Protein AF-A0A968ZTY9-F1 (afdb_monomer)

Sequence (78 aa):
MQKAPDSIPFEQVTEVLGAIAQGIEKTLNKAKPSKASVELGVEFGLKNGKLVALIARGSGKANLKIALEWERNIPKAE

pLDDT: mean 75.75, std 15.46, range [39.12, 95.19]

Structure (mmCIF, N/CA/C/O backbone):
data_AF-A0A968ZTY9-F1
#
_entry.id   AF-A0A968ZTY9-F1
#
loop_
_atom_site.group_PDB
_atom_site.id
_atom_site.type_symbol
_atom_site.label_atom_id
_atom_site.label_alt_id
_atom_site.label_comp_id
_atom_site.label_asym_id
_atom_site.label_entity_id
_atom_site.label_seq_id
_atom_site.pdbx_PDB_ins_code
_atom_site.Cartn_x
_atom_site.Cartn_y
_atom_site.Cartn_z
_atom_site.occupancy
_atom_site.B_iso_or_equiv
_atom_site.auth_seq_id
_atom_site.auth_comp_id
_atom_site.auth_asym_id
_atom_site.auth_atom_id
_atom_site.pdbx_PDB_model_num
ATOM 1 N N . MET A 1 1 ? -18.777 10.532 34.662 1.00 39.12 1 MET A N 1
ATOM 2 C CA . MET A 1 1 ? -17.407 10.341 34.139 1.00 39.12 1 MET A CA 1
ATOM 3 C C . MET A 1 1 ? -17.534 10.008 32.661 1.00 39.12 1 MET A C 1
ATOM 5 O O . MET A 1 1 ? -18.046 8.947 32.330 1.00 39.12 1 MET A O 1
ATOM 9 N N . GLN A 1 2 ? -17.223 10.958 31.782 1.00 41.03 2 GLN A N 1
ATOM 10 C CA . GLN A 1 2 ? -17.336 10.795 30.331 1.00 41.03 2 GLN A CA 1
ATOM 11 C C . GLN A 1 2 ? -16.085 10.027 29.868 1.00 41.03 2 GLN A C 1
ATOM 13 O O . GLN A 1 2 ? -14.974 10.502 30.095 1.00 41.03 2 GLN A O 1
ATOM 18 N N . LYS A 1 3 ? -16.247 8.800 29.347 1.00 42.00 3 LYS A N 1
ATOM 19 C CA . LYS A 1 3 ? -15.135 7.998 28.805 1.00 42.00 3 LYS A CA 1
ATOM 20 C C . LYS A 1 3 ? -14.444 8.822 27.715 1.00 42.00 3 LYS A C 1
ATOM 22 O O . LYS A 1 3 ? -15.129 9.335 26.831 1.00 42.00 3 LYS A O 1
ATOM 27 N N . ALA A 1 4 ? -13.120 8.952 27.795 1.00 51.50 4 ALA A N 1
ATOM 28 C CA . ALA A 1 4 ? -12.323 9.503 26.705 1.00 51.50 4 ALA A CA 1
ATOM 29 C C . ALA A 1 4 ? -12.691 8.768 25.400 1.00 51.50 4 ALA A C 1
ATOM 31 O O . ALA A 1 4 ? -12.907 7.553 25.461 1.00 51.50 4 ALA A O 1
ATOM 32 N N . PRO A 1 5 ? -12.829 9.469 24.259 1.00 53.00 5 PRO A N 1
ATOM 33 C CA . PRO A 1 5 ? -13.193 8.827 23.003 1.00 53.00 5 PRO A CA 1
ATOM 34 C C . PRO A 1 5 ? -12.198 7.706 22.705 1.00 53.00 5 PRO A C 1
ATOM 36 O O . PRO A 1 5 ? -10.991 7.895 22.859 1.00 53.00 5 PRO A O 1
ATOM 39 N N . ASP A 1 6 ? -12.739 6.542 22.345 1.00 56.22 6 ASP A N 1
ATOM 40 C CA . ASP A 1 6 ? -11.997 5.315 22.082 1.00 56.22 6 ASP A CA 1
ATOM 41 C C . ASP A 1 6 ? -10.783 5.614 21.190 1.00 56.22 6 ASP A C 1
ATOM 43 O O . ASP A 1 6 ? -10.916 6.044 20.042 1.00 56.22 6 ASP A O 1
ATOM 47 N N . SER A 1 7 ? -9.586 5.440 21.750 1.00 63.41 7 SER A N 1
ATOM 48 C CA . SER A 1 7 ? -8.323 5.579 21.031 1.00 63.41 7 SER A CA 1
ATOM 49 C C . SER A 1 7 ? -8.362 4.719 19.771 1.00 63.41 7 SER A C 1
ATOM 51 O O . SER A 1 7 ? -8.696 3.536 19.855 1.00 63.41 7 SER A O 1
ATOM 53 N N . ILE A 1 8 ? -8.007 5.297 18.619 1.00 64.12 8 ILE A N 1
ATOM 54 C CA . ILE A 1 8 ? -7.853 4.548 17.367 1.00 64.12 8 ILE A CA 1
ATOM 55 C C . ILE A 1 8 ? -6.959 3.330 17.659 1.00 64.12 8 ILE A C 1
ATOM 57 O O . ILE A 1 8 ? -5.834 3.525 18.128 1.00 64.12 8 ILE A O 1
ATOM 61 N N . PRO A 1 9 ? -7.429 2.091 17.426 1.00 76.62 9 PRO A N 1
ATOM 62 C CA . PRO A 1 9 ? -6.646 0.899 17.716 1.00 76.62 9 PRO A CA 1
ATOM 63 C C . PRO A 1 9 ? -5.488 0.823 16.719 1.00 76.62 9 PRO A C 1
ATOM 65 O O . PRO A 1 9 ? -5.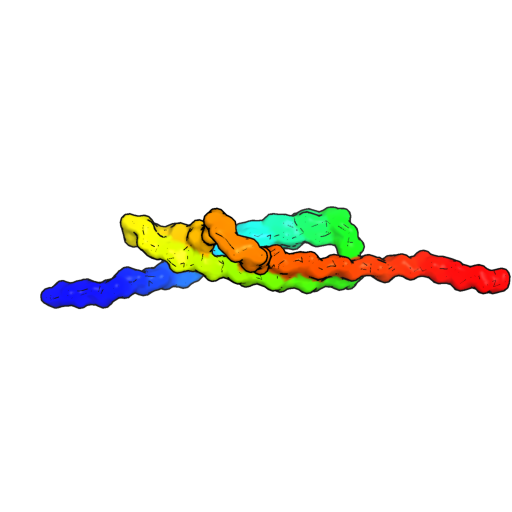648 0.350 15.596 1.00 76.62 9 PRO A O 1
ATOM 68 N N . PHE A 1 10 ? -4.328 1.341 17.122 1.00 80.00 10 PHE A N 1
ATOM 69 C CA . PHE A 1 10 ? -3.145 1.479 16.270 1.00 80.00 10 PHE A CA 1
ATOM 70 C C . PHE A 1 10 ? -2.709 0.143 15.653 1.00 80.00 10 PHE A C 1
ATOM 72 O O . PHE A 1 10 ? -2.327 0.099 14.490 1.00 80.00 10 PHE A O 1
ATOM 79 N N . GLU A 1 11 ? -2.863 -0.956 16.388 1.00 82.69 11 GLU A N 1
ATOM 80 C CA . GLU A 1 11 ? -2.614 -2.321 15.904 1.00 82.69 11 GLU A CA 1
ATOM 81 C C . GLU A 1 11 ? -3.502 -2.687 14.703 1.00 82.69 11 GLU A C 1
ATOM 83 O O . GLU A 1 11 ? -3.024 -3.218 13.707 1.00 82.69 11 GLU A O 1
ATOM 88 N N . GLN A 1 12 ? -4.786 -2.319 14.728 1.00 80.06 12 GLN A N 1
ATOM 89 C CA . GLN A 1 12 ? -5.684 -2.575 13.595 1.00 80.06 12 GLN A CA 1
ATOM 90 C C . GLN A 1 12 ? -5.326 -1.702 12.383 1.00 80.06 12 GLN A C 1
ATOM 92 O O . GLN A 1 12 ? -5.498 -2.125 11.240 1.00 80.06 12 GLN A O 1
ATOM 97 N N . VAL A 1 13 ? -4.812 -0.484 12.605 1.00 81.88 13 VAL A N 1
ATOM 98 C CA . VAL A 1 13 ? -4.303 0.376 11.522 1.00 81.88 13 VAL A CA 1
ATOM 99 C C . VAL A 1 13 ? -3.116 -0.299 10.833 1.00 81.88 13 VAL A C 1
ATOM 101 O O . VAL A 1 13 ? -3.088 -0.391 9.603 1.00 81.88 13 VAL A O 1
ATOM 104 N N . THR A 1 14 ? -2.137 -0.779 11.604 1.00 84.88 14 THR A N 1
ATOM 105 C CA . THR A 1 14 ? -0.917 -1.383 11.055 1.00 84.88 14 THR A CA 1
ATOM 106 C C . THR A 1 14 ? -1.196 -2.710 10.357 1.00 84.88 14 THR A C 1
ATOM 108 O O . THR A 1 14 ? -0.619 -2.957 9.299 1.00 84.88 14 THR A O 1
ATOM 111 N N . GLU A 1 15 ? -2.128 -3.521 10.864 1.00 85.88 15 GLU A N 1
ATOM 112 C CA . GLU A 1 15 ? -2.594 -4.741 10.193 1.00 85.88 15 GLU A CA 1
ATOM 113 C C . GLU A 1 15 ? -3.170 -4.449 8.801 1.00 85.88 15 GLU A C 1
ATOM 115 O O . GLU A 1 15 ? -2.779 -5.083 7.815 1.00 85.88 15 GLU A O 1
ATOM 120 N N . VAL A 1 16 ? -4.057 -3.453 8.691 1.00 82.69 16 VAL A N 1
ATOM 121 C CA . VAL A 1 16 ? -4.659 -3.060 7.407 1.00 82.69 16 VAL A CA 1
ATOM 122 C C . VAL A 1 16 ? -3.595 -2.546 6.437 1.00 82.69 16 VAL A C 1
ATOM 124 O O . VAL A 1 16 ? -3.573 -2.957 5.274 1.00 82.69 16 VAL A O 1
ATOM 127 N N . LEU A 1 17 ? -2.686 -1.682 6.900 1.00 84.12 17 LEU A N 1
ATOM 128 C CA . LEU A 1 17 ? -1.589 -1.171 6.073 1.00 84.12 17 LEU A CA 1
ATOM 129 C C . LEU A 1 17 ? -0.659 -2.299 5.600 1.00 84.12 17 LEU A C 1
ATOM 131 O O . LEU A 1 17 ? -0.272 -2.318 4.431 1.00 84.12 17 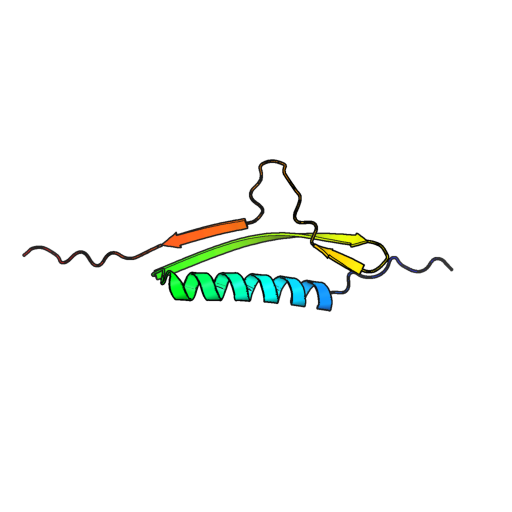LEU A O 1
ATOM 135 N N . GLY A 1 18 ? -0.354 -3.267 6.468 1.00 88.19 18 GLY A N 1
ATOM 136 C CA . GLY A 1 18 ? 0.458 -4.436 6.136 1.00 88.19 18 GLY A CA 1
ATOM 137 C C . GLY A 1 18 ? -0.172 -5.298 5.042 1.00 88.19 18 GLY A C 1
ATOM 138 O O . GLY A 1 18 ? 0.507 -5.674 4.086 1.00 88.19 18 GLY A O 1
ATOM 139 N N . ALA A 1 19 ? -1.480 -5.551 5.121 1.00 87.25 19 ALA A N 1
ATOM 140 C CA . ALA A 1 19 ? -2.198 -6.304 4.095 1.00 87.25 19 ALA A CA 1
ATOM 141 C C . ALA A 1 19 ? -2.165 -5.603 2.723 1.00 87.25 19 ALA A C 1
ATOM 143 O O . ALA A 1 19 ? -1.958 -6.257 1.695 1.00 87.25 19 ALA A O 1
ATOM 144 N N . ILE A 1 20 ? -2.316 -4.272 2.695 1.00 86.19 20 ILE A N 1
ATOM 145 C CA . ILE A 1 20 ? -2.216 -3.482 1.458 1.00 86.19 20 ILE A CA 1
ATOM 146 C C . ILE A 1 20 ? -0.792 -3.556 0.894 1.00 86.19 20 ILE A C 1
ATOM 148 O O . ILE A 1 20 ? -0.617 -3.858 -0.288 1.00 86.19 20 ILE A O 1
ATOM 152 N N . ALA A 1 21 ? 0.222 -3.346 1.738 1.00 88.88 21 ALA A N 1
ATOM 153 C CA . ALA A 1 21 ? 1.625 -3.403 1.338 1.00 88.88 21 ALA A CA 1
ATOM 154 C C . ALA A 1 21 ? 1.996 -4.767 0.731 1.00 88.88 21 ALA A C 1
ATOM 156 O O . ALA A 1 21 ? 2.584 -4.808 -0.348 1.00 88.88 21 ALA A O 1
ATOM 157 N N . GLN A 1 22 ? 1.571 -5.877 1.344 1.00 92.88 22 GLN A N 1
ATOM 158 C CA . GLN A 1 22 ? 1.797 -7.228 0.810 1.00 92.88 22 GLN A CA 1
ATOM 159 C C . GLN A 1 22 ? 1.131 -7.452 -0.557 1.00 92.88 22 GLN A C 1
ATOM 161 O O . GLN A 1 22 ? 1.678 -8.139 -1.421 1.00 92.88 22 GLN A O 1
ATOM 166 N N . GLY A 1 23 ? -0.063 -6.894 -0.780 1.00 90.75 23 GLY A N 1
ATOM 167 C CA . GLY A 1 23 ? -0.739 -6.968 -2.079 1.00 90.75 23 GLY A CA 1
ATOM 168 C C . GLY A 1 23 ? 0.026 -6.223 -3.178 1.00 90.75 23 GLY A C 1
ATOM 169 O O . GLY A 1 23 ? 0.181 -6.727 -4.297 1.00 90.75 23 GLY A O 1
ATOM 170 N N . ILE A 1 24 ? 0.554 -5.046 -2.840 1.00 91.31 24 ILE A N 1
ATOM 171 C CA . ILE A 1 24 ? 1.376 -4.233 -3.738 1.00 91.31 24 ILE A CA 1
ATOM 172 C C . ILE A 1 24 ? 2.696 -4.950 -4.028 1.00 91.31 24 ILE A C 1
ATOM 174 O O . ILE A 1 24 ? 3.033 -5.135 -5.194 1.00 91.31 24 ILE A O 1
ATOM 178 N N . GLU A 1 25 ? 3.386 -5.450 -3.005 1.00 92.62 25 GLU A N 1
ATOM 179 C CA . GLU A 1 25 ? 4.636 -6.205 -3.135 1.00 92.62 25 GLU A CA 1
ATOM 180 C C . GLU A 1 25 ? 4.490 -7.394 -4.098 1.00 92.62 25 GLU A C 1
ATOM 182 O O . GLU A 1 25 ? 5.254 -7.527 -5.055 1.00 92.62 25 GLU A O 1
ATOM 187 N N . LYS A 1 26 ? 3.446 -8.219 -3.926 1.00 95.19 26 LYS A N 1
ATOM 188 C CA . LYS A 1 26 ? 3.149 -9.343 -4.832 1.00 95.19 26 LYS A CA 1
ATOM 189 C C . LYS A 1 26 ? 2.977 -8.900 -6.285 1.00 95.19 26 LYS A C 1
ATOM 191 O O . LYS A 1 26 ? 3.319 -9.652 -7.197 1.00 95.19 26 LYS A O 1
ATOM 196 N N . THR A 1 27 ? 2.432 -7.708 -6.506 1.00 91.19 27 THR A N 1
ATOM 197 C CA . THR A 1 27 ? 2.231 -7.141 -7.845 1.00 91.19 27 THR A CA 1
ATOM 198 C C . THR A 1 27 ? 3.550 -6.637 -8.429 1.00 91.19 27 THR A C 1
ATOM 200 O O . THR A 1 27 ? 3.883 -6.977 -9.565 1.00 91.19 27 THR A O 1
ATOM 203 N N . LEU A 1 28 ? 4.342 -5.904 -7.643 1.00 93.75 28 LEU A N 1
ATOM 204 C CA . LEU A 1 28 ? 5.656 -5.397 -8.048 1.00 93.75 28 LEU A CA 1
ATOM 205 C C . LEU A 1 28 ? 6.627 -6.536 -8.377 1.00 93.75 28 LEU A C 1
ATOM 207 O O . LEU A 1 28 ? 7.287 -6.491 -9.413 1.00 93.75 28 LEU A O 1
ATOM 211 N N . ASN A 1 29 ? 6.630 -7.606 -7.579 1.00 94.00 29 ASN A N 1
ATOM 212 C CA . ASN A 1 29 ? 7.455 -8.795 -7.815 1.00 94.00 29 ASN A CA 1
ATOM 213 C C . ASN A 1 29 ? 7.152 -9.477 -9.159 1.00 94.00 29 ASN A C 1
ATOM 215 O O . ASN A 1 29 ? 8.048 -10.047 -9.783 1.00 94.00 29 ASN A O 1
ATOM 219 N N . LYS A 1 30 ? 5.901 -9.411 -9.631 1.00 95.12 30 LYS A N 1
ATOM 220 C CA . LYS A 1 30 ? 5.507 -9.933 -10.950 1.00 95.12 3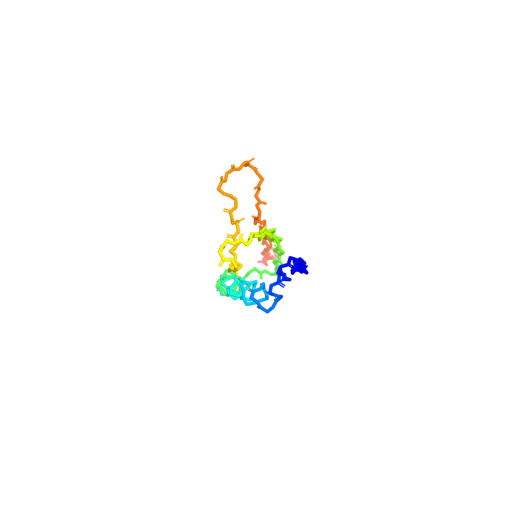0 LYS A CA 1
ATOM 221 C C . LYS A 1 30 ? 5.875 -8.976 -12.081 1.00 95.12 30 LYS A C 1
ATOM 223 O O . LYS A 1 30 ? 6.342 -9.426 -13.120 1.00 95.12 30 LYS A O 1
ATOM 228 N N . ALA A 1 31 ? 5.661 -7.677 -11.879 1.00 93.81 31 ALA A N 1
ATOM 229 C CA . ALA A 1 31 ? 5.912 -6.645 -12.883 1.00 93.81 31 ALA A CA 1
ATOM 230 C C . ALA A 1 31 ? 7.409 -6.341 -13.092 1.00 93.81 31 ALA A C 1
ATOM 232 O O . ALA A 1 31 ? 7.781 -5.812 -14.139 1.00 93.81 31 ALA A O 1
ATOM 233 N N . LYS A 1 32 ? 8.251 -6.672 -12.101 1.00 94.06 32 LYS A N 1
ATOM 234 C CA . LYS A 1 32 ? 9.711 -6.484 -12.089 1.00 94.06 32 LYS A CA 1
ATOM 235 C C . LYS A 1 32 ? 10.163 -5.106 -12.606 1.00 94.06 32 LYS A C 1
ATOM 237 O O . LYS A 1 32 ? 10.958 -5.045 -13.545 1.00 94.06 32 LYS A O 1
ATOM 242 N N . PRO A 1 33 ? 9.646 -4.000 -12.046 1.00 95.19 33 PRO A N 1
ATOM 243 C CA . PRO A 1 33 ? 10.189 -2.685 -12.350 1.00 95.19 33 PRO A CA 1
ATOM 244 C C . PRO A 1 33 ? 11.618 -2.577 -11.807 1.00 95.19 33 PRO A C 1
ATOM 246 O O . PRO A 1 33 ? 11.947 -3.179 -10.784 1.00 95.19 33 PRO A O 1
ATOM 249 N N . SER A 1 34 ? 12.451 -1.773 -12.458 1.00 93.31 34 SER A N 1
ATOM 250 C CA . SER A 1 34 ? 13.772 -1.408 -11.932 1.00 93.31 34 SER A CA 1
ATOM 251 C C . SER A 1 34 ? 13.640 -0.514 -10.698 1.00 93.31 34 SER A C 1
ATOM 253 O O . SER A 1 34 ? 14.461 -0.573 -9.787 1.00 93.31 34 SER A O 1
ATOM 255 N N . LYS A 1 35 ? 12.577 0.299 -10.645 1.00 92.81 35 LYS A N 1
ATOM 256 C CA . LYS A 1 35 ? 12.252 1.162 -9.510 1.00 92.81 35 LYS A CA 1
ATOM 257 C C . LYS A 1 35 ? 10.743 1.338 -9.380 1.00 92.81 35 LYS A C 1
ATOM 259 O O . LYS A 1 35 ? 10.036 1.488 -10.375 1.00 92.81 35 LYS A O 1
ATOM 264 N N . ALA A 1 36 ? 10.254 1.328 -8.145 1.00 92.06 36 ALA A N 1
ATOM 265 C CA . ALA A 1 36 ? 8.849 1.537 -7.827 1.00 92.06 36 ALA A CA 1
ATOM 266 C C . ALA A 1 36 ? 8.704 2.552 -6.689 1.00 92.06 36 ALA A C 1
ATOM 268 O O . ALA A 1 36 ? 9.377 2.441 -5.666 1.00 92.06 36 ALA A O 1
ATOM 269 N N . SER A 1 37 ? 7.790 3.502 -6.860 1.00 91.06 37 SER A N 1
ATOM 270 C CA . SER A 1 37 ? 7.364 4.450 -5.832 1.00 91.06 37 SER A CA 1
ATOM 271 C C . SER A 1 37 ? 5.860 4.317 -5.637 1.00 91.06 37 SER A C 1
ATOM 273 O O . SER A 1 37 ? 5.095 4.348 -6.602 1.00 91.06 37 SER A O 1
ATOM 275 N N . VAL A 1 38 ? 5.430 4.167 -4.388 1.00 86.19 38 VAL A N 1
ATOM 276 C CA . VAL A 1 38 ? 4.028 3.956 -4.022 1.00 86.19 38 VAL A CA 1
ATOM 277 C C . VAL A 1 38 ? 3.650 4.982 -2.968 1.00 86.19 38 VAL A C 1
ATOM 279 O O . VAL A 1 38 ? 4.300 5.081 -1.932 1.00 86.19 38 VAL A O 1
ATOM 282 N N . GLU A 1 39 ? 2.583 5.720 -3.230 1.00 85.19 39 GLU A N 1
ATOM 283 C CA . GLU A 1 39 ? 1.982 6.665 -2.302 1.00 85.19 39 GLU A CA 1
ATOM 284 C C . GLU A 1 39 ? 0.537 6.234 -2.053 1.00 85.19 39 GLU A C 1
ATOM 286 O O . GLU A 1 39 ? -0.252 6.073 -2.989 1.00 85.19 39 GLU A O 1
ATOM 291 N N . LEU A 1 40 ? 0.208 6.004 -0.784 1.00 78.75 40 LEU A N 1
ATOM 292 C CA . LEU A 1 40 ? -1.098 5.534 -0.346 1.00 78.75 40 LEU A CA 1
ATOM 293 C C . LEU A 1 40 ? -1.625 6.469 0.745 1.00 78.75 40 LEU A C 1
ATOM 295 O O . LEU A 1 40 ? -1.065 6.541 1.836 1.00 78.75 40 LEU A O 1
ATOM 299 N N . GLY A 1 41 ? -2.734 7.139 0.458 1.00 76.50 41 GLY A N 1
ATOM 300 C CA . GLY A 1 41 ? -3.562 7.809 1.450 1.00 76.50 41 GLY A CA 1
ATOM 301 C C . GLY A 1 41 ? -4.642 6.854 1.951 1.00 76.50 41 GLY A C 1
ATOM 302 O O . GLY A 1 41 ? -5.429 6.334 1.161 1.00 76.50 41 GLY A O 1
ATOM 303 N N . VAL A 1 42 ? -4.704 6.625 3.263 1.00 74.56 42 VAL A N 1
ATOM 304 C CA . VAL A 1 42 ? -5.788 5.856 3.890 1.00 74.56 42 VAL A CA 1
ATOM 305 C C . VAL A 1 42 ? -6.473 6.726 4.927 1.00 74.56 42 VAL A C 1
ATOM 307 O O . VAL A 1 42 ? -5.831 7.238 5.841 1.00 74.56 42 VAL A O 1
ATOM 310 N N . GLU A 1 43 ? -7.786 6.865 4.794 1.00 75.88 43 GLU A N 1
ATOM 311 C CA . GLU A 1 43 ? -8.626 7.481 5.812 1.00 75.88 43 GLU A CA 1
ATOM 312 C C . GLU A 1 43 ? -9.267 6.384 6.659 1.00 75.88 43 GLU A C 1
ATOM 314 O O . GLU A 1 43 ? -9.751 5.375 6.141 1.00 75.88 43 GLU A O 1
ATOM 319 N N . PHE A 1 44 ? -9.280 6.576 7.974 1.00 74.31 44 PHE A N 1
ATOM 320 C CA . PHE A 1 44 ? -9.884 5.639 8.910 1.00 74.31 44 PHE A CA 1
ATOM 321 C C . PHE A 1 44 ? -11.043 6.306 9.641 1.00 74.31 44 PHE A C 1
ATOM 323 O O . PHE A 1 44 ? -10.936 7.440 10.102 1.00 74.31 44 PHE A O 1
ATOM 330 N N . GLY A 1 45 ? -12.149 5.580 9.765 1.00 71.50 45 GLY A N 1
ATOM 331 C CA . GLY A 1 45 ? -13.291 5.955 10.587 1.00 71.50 45 GLY A CA 1
ATOM 332 C C . GLY A 1 45 ? -13.536 4.926 11.684 1.00 71.50 45 GLY A C 1
ATOM 333 O O . GLY A 1 45 ? -13.198 3.752 11.536 1.00 71.50 45 GLY A O 1
ATOM 334 N N . LEU A 1 46 ? -14.166 5.351 12.776 1.00 73.25 46 LEU A N 1
ATOM 335 C CA . LEU A 1 46 ? -14.686 4.447 13.800 1.00 73.25 46 LEU A CA 1
ATOM 336 C C . LEU A 1 46 ? -16.179 4.224 13.554 1.00 73.25 46 LEU A C 1
ATOM 338 O O . LEU A 1 46 ? -16.966 5.170 13.554 1.00 73.25 46 LEU A O 1
ATOM 342 N N . LYS A 1 47 ? -16.586 2.969 13.351 1.00 71.06 47 LYS A N 1
ATOM 343 C CA . LYS A 1 47 ? -17.994 2.582 13.208 1.00 71.06 47 LYS A CA 1
ATOM 344 C C . LYS A 1 47 ? -18.315 1.483 14.212 1.00 71.06 47 LYS A C 1
ATOM 346 O O . LYS A 1 47 ? -17.741 0.400 14.148 1.00 71.06 47 LYS A O 1
ATOM 351 N N . ASN A 1 48 ? -19.239 1.757 15.135 1.00 75.62 48 ASN A N 1
ATOM 352 C CA . ASN A 1 48 ? -19.617 0.839 16.220 1.00 75.62 48 ASN A CA 1
ATOM 353 C C . ASN A 1 48 ? -18.409 0.355 17.054 1.00 75.62 48 ASN A C 1
ATOM 355 O O . ASN A 1 48 ? -18.310 -0.829 17.367 1.00 75.62 48 ASN A O 1
ATOM 359 N N . GLY A 1 49 ? -17.451 1.245 17.342 1.00 72.44 49 GLY A N 1
ATOM 360 C CA . GLY A 1 49 ? -16.231 0.908 18.092 1.00 72.44 49 GLY A CA 1
ATOM 361 C C . GLY A 1 49 ? -15.200 0.072 17.321 1.00 72.44 49 GLY A C 1
ATOM 362 O O . GLY A 1 49 ? -14.186 -0.314 17.892 1.00 72.44 49 GLY A O 1
ATOM 363 N N . LYS A 1 50 ? -15.430 -0.213 16.032 1.00 66.38 50 LYS A N 1
ATOM 364 C CA . LY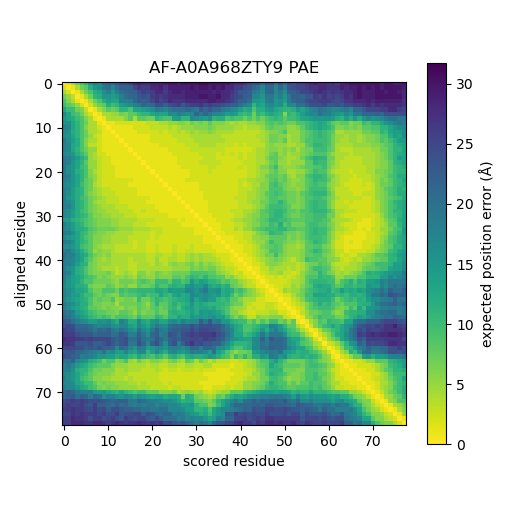S A 1 50 ? -14.464 -0.887 15.155 1.00 66.38 50 LYS A CA 1
ATOM 365 C C . LYS A 1 50 ? -13.819 0.108 14.205 1.00 66.38 50 LYS A C 1
ATOM 367 O O . LYS A 1 50 ? -14.501 0.988 13.672 1.00 66.38 50 LYS A O 1
ATOM 372 N N . LEU A 1 51 ? -12.523 -0.069 13.965 1.00 70.62 51 LEU A N 1
ATOM 373 C CA . LEU A 1 51 ? -11.811 0.670 12.937 1.00 70.62 51 LEU A CA 1
ATOM 374 C C . LEU A 1 51 ? -12.257 0.186 11.555 1.00 70.62 51 LEU A C 1
ATOM 376 O O . LEU A 1 51 ? -12.280 -1.011 11.276 1.00 70.62 51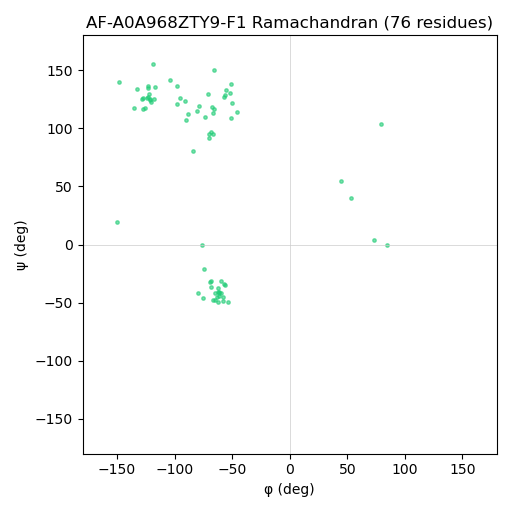 LEU A O 1
ATOM 380 N N . VAL A 1 52 ? -12.615 1.121 10.684 1.00 71.75 52 VAL A N 1
ATOM 381 C CA . VAL A 1 52 ? -12.989 0.847 9.299 1.00 71.75 52 VAL A CA 1
ATOM 382 C C . VAL A 1 52 ? -12.166 1.758 8.402 1.00 71.75 52 VAL A C 1
ATOM 384 O O . VAL A 1 52 ? -12.199 2.978 8.556 1.00 71.75 52 VAL A O 1
ATOM 387 N N . ALA A 1 53 ? -11.444 1.174 7.445 1.00 68.31 53 ALA A N 1
ATOM 388 C CA . ALA A 1 53 ? -10.813 1.947 6.384 1.00 68.31 53 ALA A CA 1
ATOM 389 C C . ALA A 1 53 ? -11.910 2.564 5.502 1.00 68.31 53 ALA A C 1
ATOM 391 O O . ALA A 1 53 ? -12.666 1.861 4.824 1.00 68.31 53 ALA A O 1
ATOM 392 N N . LEU A 1 54 ? -12.016 3.887 5.529 1.00 67.06 54 LEU A N 1
ATOM 393 C CA . LEU A 1 54 ? -12.871 4.657 4.644 1.00 67.06 54 LEU A CA 1
ATOM 394 C C . LEU A 1 54 ? -12.094 4.870 3.349 1.00 67.06 54 LEU A C 1
ATOM 396 O O . LEU A 1 54 ? -11.492 5.912 3.117 1.00 67.06 54 LEU A O 1
ATOM 400 N N . ILE A 1 55 ? -12.088 3.864 2.476 1.00 62.12 55 ILE A N 1
ATOM 401 C CA . ILE A 1 55 ? -11.669 4.092 1.093 1.00 62.12 55 ILE A CA 1
ATOM 402 C C . ILE A 1 55 ? -12.787 4.927 0.466 1.00 62.12 55 ILE A C 1
ATOM 404 O O . ILE A 1 55 ? -13.812 4.385 0.044 1.00 62.12 55 ILE A O 1
ATOM 408 N N . ALA A 1 56 ? -12.636 6.253 0.530 1.00 53.00 56 ALA A N 1
ATOM 409 C CA . ALA A 1 56 ? -13.623 7.221 0.081 1.00 53.00 56 ALA A CA 1
ATOM 410 C C . ALA A 1 56 ? -14.051 6.877 -1.349 1.00 53.00 56 ALA A C 1
ATOM 412 O O . ALA A 1 56 ? -13.285 6.997 -2.308 1.00 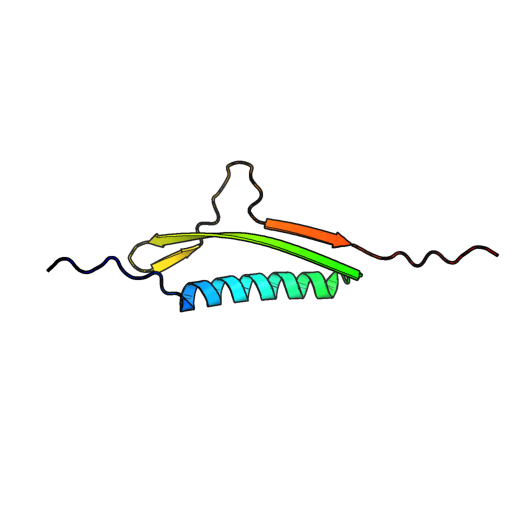53.00 56 ALA A O 1
ATOM 413 N N . ARG A 1 57 ? -15.290 6.399 -1.491 1.00 50.53 57 ARG A N 1
ATOM 414 C CA . ARG A 1 57 ? -15.918 6.224 -2.796 1.00 50.53 57 ARG A CA 1
ATOM 415 C C . ARG A 1 57 ? -16.119 7.615 -3.396 1.00 50.53 57 ARG A C 1
ATOM 417 O O . ARG A 1 57 ? -17.118 8.257 -3.116 1.00 50.53 57 ARG A O 1
ATOM 424 N N . GLY A 1 58 ? -15.170 8.048 -4.220 1.00 51.94 58 GLY A N 1
ATOM 425 C CA . GLY A 1 58 ? -15.365 9.090 -5.225 1.00 51.94 58 GLY A CA 1
ATOM 426 C C . GLY A 1 58 ? -15.349 10.539 -4.727 1.00 51.94 58 GLY A C 1
ATOM 427 O O . GLY A 1 58 ? -16.356 11.067 -4.275 1.00 51.94 58 GLY A O 1
ATOM 428 N N . SER A 1 59 ? -14.235 11.232 -4.970 1.00 44.31 59 SER A N 1
ATOM 429 C CA . SER A 1 59 ? -14.238 12.686 -5.223 1.00 44.31 59 SER A CA 1
ATOM 430 C C . SER A 1 59 ? -13.105 13.156 -6.155 1.00 44.31 59 SER A C 1
ATOM 432 O O . SER A 1 59 ? -12.774 14.336 -6.202 1.00 44.31 59 SER A O 1
ATOM 434 N N . GLY A 1 60 ? -12.510 12.249 -6.943 1.00 44.78 60 GLY A N 1
ATOM 435 C CA . GLY A 1 60 ? -11.571 12.612 -8.018 1.00 44.78 60 GLY A CA 1
ATOM 436 C C . GLY A 1 60 ? -10.104 12.818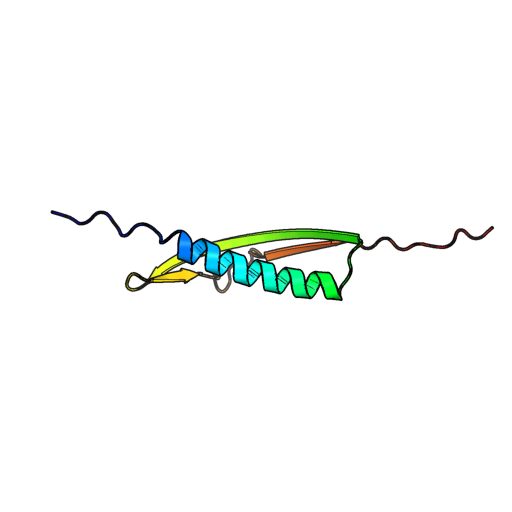 -7.613 1.00 44.78 60 GLY A C 1
ATOM 437 O O . GLY A 1 60 ? -9.280 13.056 -8.491 1.00 44.78 60 GLY A O 1
ATOM 438 N N . LYS A 1 61 ? -9.736 12.674 -6.331 1.00 49.16 61 LYS A N 1
ATOM 439 C CA . LYS A 1 61 ? -8.331 12.551 -5.898 1.00 49.16 61 LYS A CA 1
ATOM 440 C C . LYS A 1 61 ? -7.966 11.073 -5.751 1.00 49.16 61 LYS A C 1
ATOM 442 O O . LYS A 1 61 ? -8.669 10.320 -5.083 1.00 49.16 61 LYS A O 1
ATOM 447 N N . ALA A 1 62 ? -6.897 10.643 -6.419 1.00 51.53 62 ALA A N 1
ATOM 448 C CA . ALA A 1 62 ? -6.408 9.275 -6.304 1.00 51.53 62 ALA A CA 1
ATOM 449 C C . ALA A 1 62 ? -5.723 9.094 -4.941 1.00 51.53 62 ALA A C 1
ATOM 451 O O . ALA A 1 62 ? -4.636 9.617 -4.725 1.00 51.53 62 ALA A O 1
ATOM 452 N N . ASN A 1 63 ? -6.348 8.333 -4.041 1.00 67.94 63 ASN A N 1
ATOM 453 C CA . ASN A 1 63 ? -5.762 7.963 -2.746 1.00 67.94 63 ASN A CA 1
ATOM 454 C C . ASN A 1 63 ? -4.694 6.855 -2.870 1.00 67.94 63 ASN A C 1
ATOM 456 O O . ASN A 1 63 ? -4.096 6.451 -1.881 1.00 67.94 63 ASN A O 1
ATOM 460 N N . LEU A 1 64 ? -4.444 6.364 -4.086 1.00 70.88 64 LEU A N 1
ATOM 461 C CA . LEU A 1 64 ? -3.357 5.447 -4.405 1.00 70.88 64 LEU A CA 1
ATOM 462 C C . LEU A 1 64 ? -2.682 5.915 -5.693 1.00 70.88 64 LEU A C 1
ATOM 464 O O . LEU A 1 64 ? -3.303 5.933 -6.758 1.00 70.88 64 LEU A O 1
ATOM 468 N N . LYS A 1 65 ? -1.403 6.266 -5.595 1.00 78.38 65 LYS A N 1
ATOM 469 C CA . LYS A 1 65 ? -0.549 6.629 -6.722 1.00 78.38 65 LYS A CA 1
ATOM 470 C C . LYS A 1 65 ? 0.637 5.677 -6.760 1.00 78.38 65 LYS A C 1
ATOM 472 O O . LYS A 1 65 ? 1.365 5.533 -5.784 1.00 78.38 65 LYS A O 1
ATOM 477 N N . ILE A 1 66 ? 0.829 5.026 -7.901 1.00 83.56 66 ILE A N 1
ATOM 478 C CA . ILE A 1 66 ? 1.934 4.095 -8.127 1.00 83.56 66 ILE A CA 1
ATOM 479 C C . ILE A 1 66 ? 2.700 4.582 -9.353 1.00 83.56 66 ILE A C 1
ATOM 481 O O . ILE A 1 66 ? 2.107 4.793 -10.410 1.00 83.56 66 ILE A O 1
ATOM 485 N N . ALA A 1 67 ? 4.008 4.764 -9.210 1.00 88.00 67 ALA A N 1
ATOM 486 C CA . ALA A 1 67 ? 4.923 5.092 -10.293 1.00 88.00 67 ALA A CA 1
ATO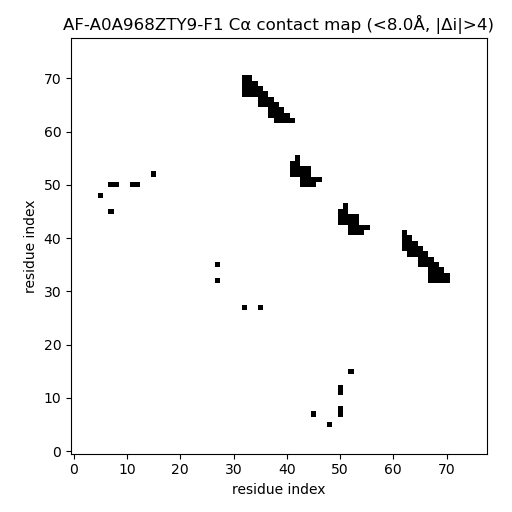M 487 C C . ALA A 1 67 ? 5.946 3.964 -10.432 1.00 88.00 67 ALA A C 1
ATOM 489 O O . ALA A 1 67 ? 6.602 3.597 -9.458 1.00 88.00 67 ALA A O 1
ATOM 490 N N . LEU A 1 68 ? 6.052 3.405 -11.635 1.00 92.06 68 LEU A N 1
ATOM 491 C CA . LEU A 1 68 ? 6.935 2.287 -11.951 1.00 92.06 68 LEU A CA 1
ATOM 492 C C . LEU A 1 68 ? 7.862 2.695 -13.092 1.00 92.06 68 LEU A C 1
ATOM 494 O O . LEU A 1 68 ? 7.410 3.271 -14.082 1.00 92.06 68 LEU A O 1
ATOM 498 N N . GLU A 1 69 ? 9.142 2.381 -12.953 1.00 91.44 69 GLU A N 1
ATOM 499 C CA . GLU A 1 69 ? 10.178 2.684 -13.933 1.00 91.44 69 GLU A CA 1
ATOM 500 C C . GLU A 1 69 ? 10.876 1.377 -14.344 1.00 91.44 69 GLU A C 1
ATOM 502 O O . GLU A 1 69 ? 11.198 0.541 -13.495 1.00 91.44 69 GLU A O 1
ATOM 507 N N . TRP A 1 70 ? 11.119 1.202 -15.647 1.00 94.62 70 TRP A N 1
ATOM 508 C CA . TRP A 1 70 ? 11.871 0.073 -16.202 1.00 94.62 70 TRP A CA 1
ATOM 509 C C . TRP A 1 70 ? 13.045 0.594 -17.011 1.00 94.62 70 TRP A C 1
ATOM 511 O O . TRP A 1 70 ? 12.874 1.385 -17.941 1.00 94.62 70 TRP A O 1
ATOM 521 N N . GLU A 1 71 ? 14.231 0.096 -16.698 1.00 88.75 71 GLU A N 1
ATOM 522 C CA . GLU A 1 71 ? 15.403 0.325 -17.523 1.00 88.75 71 GLU A CA 1
ATOM 523 C C . GLU A 1 71 ? 15.346 -0.610 -18.728 1.00 88.75 71 GLU A C 1
ATOM 525 O O . GLU A 1 71 ? 15.325 -1.836 -18.604 1.00 88.75 71 GLU A O 1
ATOM 530 N N . ARG A 1 72 ? 15.302 -0.028 -19.925 1.00 78.94 72 ARG A N 1
ATOM 531 C CA . ARG A 1 72 ? 15.438 -0.793 -21.158 1.00 78.94 72 ARG A CA 1
ATOM 532 C C . ARG A 1 72 ? 16.926 -0.827 -21.483 1.00 78.94 72 ARG A C 1
ATOM 534 O O . ARG A 1 72 ? 17.479 0.189 -21.890 1.00 78.94 72 ARG A O 1
ATOM 541 N N . ASN A 1 73 ? 17.575 -1.975 -21.293 1.00 73.62 73 ASN A N 1
ATOM 542 C CA . ASN A 1 73 ? 18.919 -2.169 -21.826 1.00 73.62 73 ASN A CA 1
ATOM 543 C C . ASN A 1 73 ? 18.800 -2.215 -23.355 1.00 73.62 73 ASN A C 1
ATOM 545 O O . ASN A 1 73 ? 18.380 -3.224 -23.919 1.00 73.62 73 ASN A O 1
ATOM 549 N N . ILE A 1 74 ? 19.046 -1.079 -24.0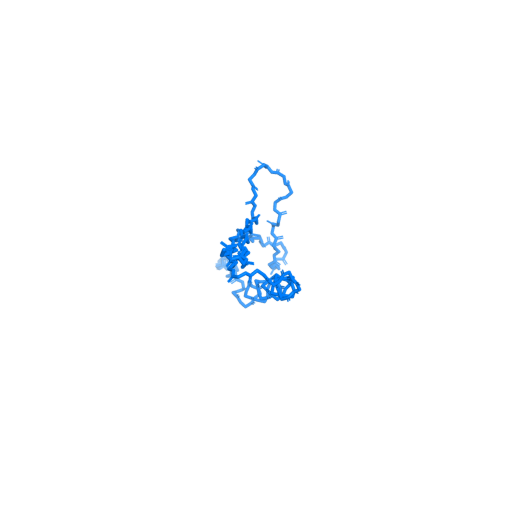05 1.00 74.75 74 ILE A N 1
ATOM 550 C CA . ILE A 1 74 ? 19.076 -0.970 -25.460 1.00 74.75 74 ILE A CA 1
ATOM 551 C C . ILE A 1 74 ? 20.519 -1.282 -25.864 1.00 74.75 74 ILE A C 1
ATOM 553 O O . ILE A 1 74 ? 21.404 -0.494 -25.519 1.00 74.75 74 ILE A O 1
ATOM 557 N N . PRO A 1 75 ? 20.790 -2.408 -26.550 1.00 70.38 75 PRO A N 1
ATOM 558 C CA . PRO A 1 75 ? 22.132 -2.700 -27.029 1.00 70.38 75 PRO A CA 1
ATOM 559 C C . PRO A 1 75 ? 22.591 -1.549 -27.922 1.00 70.38 75 PRO A C 1
ATOM 561 O O . PRO A 1 75 ? 21.875 -1.148 -28.843 1.00 70.38 75 PRO A O 1
ATOM 564 N N . LYS A 1 76 ? 23.759 -0.984 -27.619 1.00 66.62 76 LYS A N 1
ATOM 565 C CA . LYS A 1 76 ? 24.352 0.066 -28.441 1.00 66.62 76 LYS A CA 1
ATOM 566 C C . LYS A 1 76 ? 24.739 -0.578 -29.774 1.00 66.62 76 LYS A C 1
ATOM 568 O O . LYS A 1 76 ? 25.519 -1.523 -29.772 1.00 66.62 76 LYS A O 1
ATOM 573 N N . ALA A 1 77 ? 24.150 -0.121 -30.876 1.00 71.38 77 ALA A N 1
ATOM 574 C CA . ALA A 1 77 ? 24.611 -0.518 -32.201 1.00 71.38 77 ALA A CA 1
ATOM 575 C C . ALA A 1 77 ? 26.028 0.050 -32.392 1.00 71.38 77 ALA A C 1
ATOM 577 O O . ALA A 1 77 ? 26.202 1.269 -32.304 1.00 71.38 77 ALA A O 1
ATOM 578 N N . GLU A 1 78 ? 27.011 -0.838 -32.543 1.00 61.66 78 GLU A N 1
ATOM 579 C CA . GLU A 1 78 ? 28.381 -0.519 -32.975 1.00 61.66 78 GLU A CA 1
ATOM 580 C C . GLU A 1 78 ? 28.451 -0.330 -34.492 1.00 61.66 78 GLU A C 1
ATOM 582 O O . GLU A 1 78 ? 27.741 -1.068 -35.217 1.00 61.66 78 GLU A O 1
#

Secondary structure (DSSP, 8-state):
--PPP----HHHHHHHHHHHHHHHHHHHHHH--SEEEEEE--EEEEETTEEEEE----SS--SEEEEEE-----PPP-

Mean predicted aligned error: 10.12 Å

Nearest PDB structures (foldseek):
  8umr-assembly1_B  TM=3.872E-01  e=1.389E+00  synthetic construct
  1o54-assembly1_A  TM=3.402E-01  e=1.692E+00  Thermotoga maritima
  4zdo-assembly2_D  TM=3.323E-01  e=5.521E+00  Homo sapiens
  4zdp-assembly1_A  TM=3.325E-01  e=6.296E+00  Homo sapiens
  8g9z-assembly2_D  TM=3.563E-01  e=8.745E+00  Homo sapiens

Foldseek 3Di:
DDPDPQDDPVVVVVVVVVVVVVVVVVVCVVVVFPDKDKAAAWDWDQDPNDIDTCPPDDDPDPRIDMDGHHDDPDPDDD

Solvent-accessible surface area (backbone atoms only — not comparable to full-atom values): 5229 Å² total; per-residue (Å²): 135,83,77,75,78,82,72,78,61,60,67,62,53,51,51,54,52,48,56,52,50,53,55,49,50,61,49,46,69,70,68,61,52,75,41,77,49,79,48,75,63,81,47,76,43,77,56,95,90,37,86,38,77,46,78,75,83,78,86,88,73,76,47,64,46,78,48,75,39,70,82,75,89,70,82,79,85,128

Radius of gyration: 19.23 Å; Cα contacts (8 Å, |Δi|>4): 59; chains: 1; bounding box: 48×23×67 Å